Protein AF-M1DYA1-F1 (afdb_monomer_lite)

Radius of gyration: 40.14 Å; chains: 1; bounding box: 65×41×128 Å

Sequence (133 aa):
MELVNTESSHAKALEPTPVPGASGISITTVAPTDTQGSSTAARSPRPIVVAVVSRPPLTQGSILWMGHLALSADRRAASLEASVPGMIQITLADVVTPLNTTIDALVARIAVYEYYQRTTEEVTTLKIAIVEL

Organism: Solanum tuberosum (NCBI:txid4113)

Secondary structure (DSSP, 8-state):
------------PPP---------------------------------------PPPPPHHHHHHHHHHHHHHHHHHHHHHHHHHHHHHHHHHHHHHHHHHHHHHHHHHHHHHHHHHHHHHHHHHHHHHHHT-

pLDDT: mean 80.95, std 19.81, range [46.47, 98.75]

Structure (mmCIF, N/CA/C/O backbone):
data_AF-M1DYA1-F1
#
_entry.id   AF-M1DYA1-F1
#
loop_
_atom_site.group_PDB
_atom_site.id
_atom_site.type_symbol
_atom_site.label_atom_id
_atom_site.label_alt_id
_atom_site.label_comp_id
_atom_site.label_asym_id
_atom_site.label_entity_id
_atom_site.label_seq_id
_atom_site.pdbx_PDB_ins_code
_atom_site.Cartn_x
_atom_site.Cartn_y
_atom_site.Cartn_z
_atom_site.occupancy
_atom_site.B_iso_or_equiv
_atom_site.auth_seq_id
_atom_site.auth_comp_id
_atom_site.auth_asym_id
_atom_site.auth_atom_id
_atom_site.pdbx_PDB_model_num
ATOM 1 N N . MET A 1 1 ? 21.064 30.280 28.746 1.00 47.22 1 MET A N 1
ATOM 2 C CA . MET A 1 1 ? 21.353 30.773 27.386 1.00 47.22 1 MET A CA 1
ATOM 3 C C . MET A 1 1 ? 20.691 29.797 26.441 1.00 47.22 1 MET A C 1
ATOM 5 O O . MET A 1 1 ? 21.087 28.642 26.392 1.00 47.22 1 MET A O 1
ATOM 9 N N . GLU A 1 2 ? 19.574 30.237 25.882 1.00 46.47 2 GLU A N 1
ATOM 10 C CA . GLU A 1 2 ? 18.563 29.449 25.178 1.00 46.47 2 GLU A CA 1
ATOM 11 C C . GLU A 1 2 ? 18.901 29.421 23.683 1.00 46.47 2 GLU A C 1
ATOM 13 O O . GLU A 1 2 ? 19.226 30.459 23.105 1.00 46.47 2 GLU A O 1
ATOM 18 N N . LEU A 1 3 ? 18.923 28.228 23.087 1.00 52.84 3 LEU A N 1
ATOM 19 C CA . LEU A 1 3 ? 19.474 27.990 21.756 1.00 52.84 3 LEU A CA 1
ATOM 20 C C . LEU A 1 3 ? 18.344 27.789 20.738 1.00 52.84 3 LEU A C 1
ATOM 22 O O . LEU A 1 3 ? 17.779 26.712 20.621 1.00 52.84 3 LEU A O 1
ATOM 26 N N . VAL A 1 4 ? 18.046 28.896 20.057 1.00 61.19 4 VAL A N 1
ATOM 27 C CA . VAL A 1 4 ? 17.657 29.073 18.647 1.00 61.19 4 VAL A CA 1
ATOM 28 C C . VAL A 1 4 ? 16.659 28.073 18.021 1.00 61.19 4 VAL A C 1
ATOM 30 O O . VAL A 1 4 ? 16.983 26.947 17.655 1.00 61.19 4 VAL A O 1
ATOM 33 N N . ASN A 1 5 ? 15.441 28.566 17.776 1.00 58.00 5 ASN A N 1
ATOM 34 C CA . ASN A 1 5 ? 14.483 27.986 16.835 1.00 58.00 5 ASN A CA 1
ATOM 35 C C . ASN A 1 5 ? 14.810 28.487 15.422 1.00 58.00 5 ASN A C 1
ATOM 37 O O . ASN A 1 5 ? 14.858 29.697 15.201 1.00 58.00 5 ASN A O 1
ATOM 41 N N . THR A 1 6 ? 15.008 27.574 14.467 1.00 62.88 6 THR A N 1
ATOM 42 C CA . THR A 1 6 ? 15.134 27.924 13.043 1.00 62.88 6 THR A CA 1
ATOM 43 C C . THR A 1 6 ? 13.966 27.318 12.282 1.00 62.88 6 THR A C 1
ATOM 45 O O . THR A 1 6 ? 14.009 26.185 11.814 1.00 62.88 6 THR A O 1
ATOM 48 N N . GLU A 1 7 ? 12.897 28.097 12.199 1.00 53.50 7 GLU A N 1
ATOM 49 C CA . GLU A 1 7 ? 11.842 27.937 11.212 1.00 53.50 7 GLU A CA 1
ATOM 50 C C . GLU A 1 7 ? 12.389 28.457 9.875 1.00 53.50 7 GLU A C 1
ATOM 52 O O . GLU A 1 7 ? 12.766 29.625 9.767 1.00 53.50 7 GLU A O 1
ATOM 57 N N . SER A 1 8 ? 12.486 27.608 8.850 1.00 52.09 8 SER A N 1
ATOM 58 C CA . SER A 1 8 ? 12.664 28.093 7.481 1.00 52.09 8 SER A CA 1
ATOM 59 C C . SER A 1 8 ? 11.722 27.367 6.524 1.00 52.09 8 SER A C 1
ATOM 61 O O . SER A 1 8 ? 11.762 26.159 6.304 1.00 52.09 8 SER A O 1
ATOM 63 N N . SER A 1 9 ? 10.803 28.182 6.017 1.00 54.88 9 SER A N 1
ATOM 64 C CA . SER A 1 9 ? 9.757 27.889 5.051 1.00 54.88 9 SER A CA 1
ATOM 65 C C . SER A 1 9 ? 10.356 27.393 3.734 1.00 54.88 9 SER A C 1
ATOM 67 O O . SER A 1 9 ? 11.138 28.098 3.090 1.00 54.88 9 SER A O 1
ATOM 69 N N . HIS A 1 10 ? 9.995 26.177 3.316 1.00 51.50 10 HIS A N 1
ATOM 70 C CA . HIS A 1 10 ? 10.392 25.669 2.010 1.00 51.50 10 HIS A CA 1
ATOM 71 C C . HIS A 1 10 ? 9.474 26.254 0.929 1.00 51.50 10 HIS A C 1
ATOM 73 O O . HIS A 1 10 ? 8.287 25.938 0.836 1.00 51.50 10 HIS A O 1
ATOM 79 N N . ALA A 1 11 ? 10.053 27.134 0.114 1.00 55.66 11 ALA A N 1
ATOM 80 C CA . ALA A 1 11 ? 9.424 27.730 -1.052 1.00 55.66 11 ALA A CA 1
ATOM 81 C C . ALA A 1 11 ? 8.979 26.654 -2.059 1.00 55.66 11 ALA A C 1
ATOM 83 O O . ALA A 1 11 ? 9.792 25.969 -2.680 1.00 55.66 11 ALA A O 1
ATOM 84 N N . LYS A 1 12 ? 7.660 26.547 -2.225 1.00 58.97 12 LYS A N 1
ATOM 85 C CA . LYS A 1 12 ? 6.966 25.730 -3.221 1.00 58.97 12 LYS A CA 1
ATOM 86 C C . LYS A 1 12 ? 7.250 26.287 -4.621 1.00 58.97 12 LYS A C 1
ATOM 88 O O . LYS A 1 12 ? 6.625 27.257 -5.044 1.00 58.97 12 LYS A O 1
ATOM 93 N N . ALA A 1 13 ? 8.221 25.699 -5.316 1.00 55.62 13 ALA A N 1
ATOM 94 C CA . ALA A 1 13 ? 8.489 25.994 -6.718 1.00 55.62 13 ALA A CA 1
ATOM 95 C C . ALA A 1 13 ? 7.311 25.508 -7.579 1.00 55.62 13 ALA A C 1
ATOM 97 O O . ALA A 1 13 ? 6.853 24.374 -7.450 1.00 55.62 13 ALA A O 1
ATOM 98 N N . LEU A 1 14 ? 6.794 26.411 -8.410 1.00 54.44 14 LEU A N 1
ATOM 99 C CA . LEU A 1 14 ? 5.674 26.182 -9.316 1.00 54.44 14 LEU A CA 1
ATOM 100 C C . LEU A 1 14 ? 6.077 25.191 -10.414 1.00 54.44 14 LEU A C 1
ATOM 102 O O . LEU A 1 14 ? 7.064 25.405 -11.120 1.00 54.44 14 LEU A O 1
ATOM 106 N N . GLU A 1 15 ? 5.294 24.124 -10.555 1.00 59.69 15 GLU A N 1
ATOM 107 C CA . GLU A 1 15 ? 5.391 23.194 -11.676 1.00 59.69 15 GLU A CA 1
ATOM 108 C C . GLU A 1 15 ? 5.040 23.903 -12.995 1.00 59.69 15 GLU A C 1
ATOM 110 O O . GLU A 1 15 ? 4.027 24.607 -13.066 1.00 59.69 15 GLU A O 1
ATOM 115 N N . PRO A 1 16 ? 5.827 23.716 -14.068 1.00 54.69 16 PRO A N 1
ATOM 116 C CA . PRO A 1 16 ? 5.423 24.154 -15.390 1.00 54.69 16 PRO A CA 1
ATOM 117 C C . PRO A 1 16 ? 4.318 23.231 -15.912 1.00 54.69 16 PRO A C 1
ATOM 119 O O . PRO A 1 16 ? 4.561 22.069 -16.233 1.00 54.69 16 PRO A O 1
ATOM 122 N N . THR A 1 17 ? 3.106 23.774 -16.033 1.00 62.88 17 THR A N 1
ATOM 123 C CA . THR A 1 17 ? 1.997 23.167 -16.775 1.00 62.88 17 THR A CA 1
ATOM 124 C C . THR A 1 17 ? 2.459 22.844 -18.200 1.00 62.88 17 THR A C 1
ATOM 126 O O . THR A 1 17 ? 2.747 23.772 -18.965 1.00 62.88 17 THR A O 1
ATOM 129 N N . PRO A 1 18 ? 2.524 21.565 -18.609 1.00 55.00 18 PRO A N 1
ATOM 130 C CA . PRO A 1 18 ? 2.818 21.219 -19.987 1.00 55.00 18 PRO A CA 1
ATOM 131 C C . PRO A 1 18 ? 1.607 21.613 -20.831 1.00 55.00 18 PRO A C 1
ATOM 133 O O . PRO A 1 18 ? 0.521 21.057 -20.678 1.00 55.00 18 PRO A O 1
ATOM 136 N N . VAL A 1 19 ? 1.787 22.595 -21.711 1.00 66.00 19 VAL A N 1
ATOM 137 C CA . VAL A 1 19 ? 0.807 22.929 -22.746 1.00 66.00 19 VAL A CA 1
ATOM 138 C C . VAL A 1 19 ? 0.667 21.713 -23.670 1.00 66.00 19 VAL A C 1
ATOM 140 O O . VAL A 1 19 ? 1.671 21.288 -24.250 1.00 66.00 19 VAL A O 1
ATOM 143 N N . PRO A 1 20 ? -0.541 21.145 -23.846 1.00 59.22 20 PRO A N 1
ATOM 144 C CA . PRO A 1 20 ? -0.780 20.085 -24.815 1.00 59.22 20 PRO A CA 1
ATOM 145 C C . PRO A 1 20 ? -0.662 20.661 -26.231 1.00 59.22 20 PRO A C 1
ATOM 147 O O . PRO A 1 20 ? -1.615 21.186 -26.802 1.00 59.22 20 PRO A O 1
ATOM 150 N N . GLY A 1 21 ? 0.543 20.606 -26.794 1.00 61.78 21 GLY A N 1
ATOM 151 C CA . GLY A 1 21 ? 0.764 20.861 -28.211 1.00 61.78 21 GLY A CA 1
ATOM 152 C C . GLY A 1 21 ? 0.089 19.761 -29.025 1.00 61.78 21 GLY A C 1
ATOM 153 O O . GLY A 1 21 ? 0.427 18.587 -28.884 1.00 61.78 21 GLY A O 1
ATOM 154 N N . ALA A 1 22 ? -0.888 20.144 -29.844 1.00 55.78 22 ALA A N 1
ATOM 155 C CA . ALA A 1 22 ? -1.679 19.258 -30.686 1.00 55.78 22 ALA A CA 1
ATOM 156 C C . ALA A 1 22 ? -0.787 18.370 -31.574 1.00 55.78 22 ALA A C 1
ATOM 158 O O . ALA A 1 22 ? -0.217 18.823 -32.567 1.00 55.78 22 ALA A O 1
ATOM 159 N N . SER A 1 23 ? -0.695 17.085 -31.229 1.00 62.66 23 SER A N 1
ATOM 160 C CA . SER A 1 23 ? -0.104 16.056 -32.085 1.00 62.66 23 SER A CA 1
ATOM 161 C C . SER A 1 23 ? -1.122 15.673 -33.159 1.00 62.66 23 SER A C 1
ATOM 163 O O . SER A 1 23 ? -1.889 14.720 -33.027 1.00 62.66 23 SER A O 1
ATOM 165 N N . GLY A 1 24 ? -1.187 16.493 -34.207 1.00 50.88 24 GLY A N 1
ATOM 166 C CA . GLY A 1 24 ? -1.986 16.234 -35.397 1.00 50.88 24 GLY A CA 1
ATOM 167 C C . GLY A 1 24 ? -1.282 15.244 -36.319 1.00 50.88 24 GLY A C 1
ATOM 168 O O . GLY A 1 24 ? -0.642 15.654 -37.281 1.00 50.88 24 GLY A O 1
ATOM 169 N N . ILE A 1 25 ? -1.412 13.945 -36.050 1.00 51.22 25 ILE A N 1
ATOM 170 C CA . ILE A 1 25 ? -1.183 12.910 -37.064 1.00 51.22 25 ILE A CA 1
ATOM 171 C C . ILE A 1 25 ? -2.536 12.379 -37.536 1.00 51.22 25 ILE A C 1
ATOM 173 O O . ILE A 1 25 ? -3.099 11.440 -36.983 1.00 51.22 25 ILE A O 1
ATOM 177 N N . SER A 1 26 ? -3.081 13.018 -38.571 1.00 48.06 26 SER A N 1
ATOM 178 C CA . SER A 1 26 ? -4.246 12.507 -39.292 1.00 48.06 26 SER A CA 1
ATOM 179 C C . SER A 1 26 ? -3.836 11.258 -40.069 1.00 48.06 26 SER A C 1
ATOM 181 O O . SER A 1 26 ? -3.180 11.350 -41.105 1.00 48.06 26 SER A O 1
ATOM 183 N N . ILE A 1 27 ? -4.216 10.080 -39.575 1.00 50.03 27 ILE A N 1
ATOM 184 C CA . ILE A 1 27 ? -4.091 8.827 -40.322 1.00 50.03 27 ILE A CA 1
ATOM 185 C C . ILE A 1 27 ? -5.368 8.667 -41.146 1.00 50.03 27 ILE A C 1
ATOM 187 O O . ILE A 1 27 ? -6.373 8.129 -40.681 1.00 50.03 27 ILE A O 1
ATOM 191 N N . THR A 1 28 ? -5.342 9.165 -42.381 1.00 54.38 28 THR A N 1
ATOM 192 C CA . THR A 1 28 ? -6.393 8.884 -43.363 1.00 54.38 28 THR A CA 1
ATOM 193 C C . THR A 1 28 ? -6.285 7.417 -43.773 1.00 54.38 28 THR A C 1
ATOM 195 O O . THR A 1 28 ? -5.434 7.041 -44.576 1.00 54.38 28 THR A O 1
ATOM 198 N N . THR A 1 29 ? -7.143 6.580 -43.197 1.00 57.72 29 THR A N 1
ATOM 199 C CA . THR A 1 29 ? -7.317 5.184 -43.608 1.00 57.72 29 THR A CA 1
ATOM 200 C C . THR A 1 29 ? -8.149 5.170 -44.887 1.00 57.72 29 THR A C 1
ATOM 202 O O . THR A 1 29 ? -9.331 5.505 -44.852 1.00 57.72 29 THR A O 1
ATOM 205 N N . VAL A 1 30 ? -7.542 4.819 -46.022 1.00 52.88 30 VAL A N 1
ATOM 206 C CA . VAL A 1 30 ? -8.267 4.618 -47.286 1.00 52.88 30 VAL A CA 1
ATOM 207 C C . VAL A 1 30 ? -8.450 3.117 -47.491 1.00 52.88 30 VAL A C 1
ATOM 209 O O . VAL A 1 30 ? -7.476 2.382 -47.639 1.00 52.88 30 VAL A O 1
ATOM 212 N N . ALA A 1 31 ? -9.703 2.668 -47.462 1.00 61.50 31 ALA A N 1
ATOM 213 C CA . ALA A 1 31 ? -10.092 1.308 -47.815 1.00 61.50 31 ALA A CA 1
ATOM 214 C C . ALA A 1 31 ? -9.917 1.084 -49.332 1.00 61.50 31 ALA A C 1
ATOM 216 O O . ALA A 1 31 ? -10.360 1.934 -50.112 1.00 61.50 31 ALA A O 1
ATOM 217 N N . PRO A 1 32 ? -9.316 -0.031 -49.785 1.00 52.62 32 PRO A N 1
ATOM 218 C CA . PRO A 1 32 ? -9.227 -0.329 -51.205 1.00 52.62 32 PRO A CA 1
ATOM 219 C C . PRO A 1 32 ? -10.584 -0.860 -51.671 1.00 52.62 32 PRO A C 1
ATOM 221 O O . PRO A 1 32 ? -11.007 -1.949 -51.294 1.00 52.62 32 PRO A O 1
ATOM 224 N N . THR A 1 33 ? -11.297 -0.063 -52.460 1.00 56.62 33 THR A N 1
ATOM 225 C CA . THR A 1 33 ? -12.439 -0.544 -53.240 1.00 56.62 33 THR A CA 1
ATOM 226 C C . THR A 1 33 ? -11.953 -0.791 -54.658 1.00 56.62 33 THR A C 1
ATOM 228 O O . THR A 1 33 ? -11.627 0.142 -55.391 1.00 56.62 33 THR A O 1
ATOM 231 N N . ASP A 1 34 ? -11.877 -2.067 -55.026 1.00 56.50 34 ASP A N 1
ATOM 232 C CA . ASP A 1 34 ? -11.627 -2.505 -56.392 1.00 56.50 34 ASP A CA 1
ATOM 233 C C . ASP A 1 34 ? -12.786 -2.048 -57.283 1.00 56.50 34 ASP A C 1
ATOM 235 O O . ASP A 1 34 ? -13.915 -2.523 -57.178 1.00 56.50 34 ASP A O 1
ATOM 239 N N . THR A 1 35 ? -12.529 -1.085 -58.164 1.00 56.53 35 THR A N 1
ATOM 240 C CA . THR A 1 35 ? -13.449 -0.728 -59.248 1.00 56.53 35 THR A CA 1
ATOM 241 C C . THR A 1 35 ? -12.674 -0.714 -60.554 1.00 56.53 35 THR A C 1
ATOM 243 O O . THR A 1 35 ? -11.988 0.243 -60.911 1.00 56.53 35 THR A O 1
ATOM 246 N N . GLN A 1 36 ? -12.786 -1.835 -61.261 1.00 61.41 36 GLN A N 1
ATOM 247 C CA . GLN A 1 36 ? -12.286 -2.040 -62.609 1.00 61.41 36 GLN A CA 1
ATOM 248 C C . GLN A 1 36 ? -13.189 -1.291 -63.598 1.00 61.41 36 GLN A C 1
ATOM 250 O O . GLN A 1 36 ? -14.215 -1.797 -64.042 1.00 61.41 36 GLN A O 1
ATOM 255 N N . GLY A 1 37 ? -12.806 -0.057 -63.925 1.00 46.97 37 GLY A N 1
ATOM 256 C CA . GLY A 1 37 ? -13.445 0.772 -64.946 1.00 46.97 37 GLY A CA 1
ATOM 257 C C . GLY A 1 37 ? -12.450 1.142 -66.040 1.00 46.97 37 GLY A C 1
ATOM 258 O O . GLY A 1 37 ? -11.579 1.985 -65.837 1.00 46.97 37 GLY A O 1
ATOM 259 N N . SER A 1 38 ? -12.580 0.500 -67.201 1.00 52.94 38 SER A N 1
ATOM 260 C CA . SER A 1 38 ? -11.833 0.816 -68.422 1.00 52.94 38 SER A CA 1
ATOM 261 C C . SER A 1 38 ? -12.162 2.234 -68.904 1.00 52.94 38 SER A C 1
ATOM 263 O O . SER A 1 38 ? -13.325 2.559 -69.135 1.00 52.94 38 SER A O 1
ATOM 265 N N . SER A 1 39 ? -11.139 3.076 -69.073 1.00 56.47 39 SER A N 1
ATOM 266 C CA . SER A 1 39 ? -11.254 4.378 -69.734 1.00 56.47 39 SER A CA 1
ATOM 267 C C . SER A 1 39 ? -10.024 4.616 -70.609 1.00 56.47 39 SER A C 1
ATOM 269 O O . SER A 1 39 ? -8.949 4.991 -70.141 1.00 56.47 39 SER A O 1
ATOM 271 N N . THR A 1 40 ? -10.183 4.357 -71.906 1.00 58.59 40 THR A N 1
ATOM 272 C CA . THR A 1 40 ? -9.248 4.747 -72.963 1.00 58.59 40 THR A CA 1
ATOM 273 C C . THR A 1 40 ? -9.388 6.240 -73.237 1.00 58.59 40 THR A C 1
ATOM 275 O O . THR A 1 40 ? -10.166 6.666 -74.087 1.00 58.59 40 THR A O 1
ATOM 278 N N . ALA A 1 41 ? -8.601 7.038 -72.525 1.00 61.50 41 ALA A N 1
ATOM 279 C CA . ALA A 1 41 ? -8.222 8.377 -72.948 1.00 61.50 41 ALA A CA 1
ATOM 280 C C . ALA A 1 41 ? -6.718 8.514 -72.707 1.00 61.50 41 ALA A C 1
ATOM 282 O O . ALA A 1 41 ? -6.254 8.353 -71.578 1.00 61.50 41 ALA A O 1
ATOM 283 N N . ALA A 1 42 ? -5.953 8.759 -73.772 1.00 61.38 42 ALA A N 1
ATOM 284 C CA . ALA A 1 42 ? -4.505 8.920 -73.721 1.00 61.38 42 ALA A CA 1
ATOM 285 C C . ALA A 1 42 ? -4.138 10.120 -72.830 1.00 61.38 42 ALA A C 1
ATOM 287 O O . ALA A 1 42 ? -4.074 11.264 -73.280 1.00 61.38 42 ALA A O 1
ATOM 288 N N . ARG A 1 43 ? -3.927 9.867 -71.534 1.00 56.97 43 ARG A N 1
ATOM 289 C CA . ARG A 1 43 ? -3.328 10.831 -70.616 1.00 56.97 43 ARG A CA 1
ATOM 290 C C . ARG A 1 43 ? -1.820 10.766 -70.792 1.00 56.97 43 ARG A C 1
ATOM 292 O O . ARG A 1 43 ? -1.207 9.727 -70.569 1.00 56.97 43 ARG A O 1
ATOM 299 N N . SER A 1 44 ? -1.253 11.903 -71.194 1.00 56.84 44 SER A N 1
ATOM 300 C CA . SER A 1 44 ? 0.186 12.171 -71.159 1.00 56.84 44 SER A CA 1
ATOM 301 C C . SER A 1 44 ? 0.787 11.649 -69.843 1.00 56.84 44 SER A C 1
ATOM 303 O O . SER A 1 44 ? 0.159 11.878 -68.800 1.00 56.84 44 SER A O 1
ATOM 305 N N . PRO A 1 45 ? 1.943 10.952 -69.855 1.00 59.00 45 PRO A N 1
ATOM 306 C CA . PRO A 1 45 ? 2.584 10.451 -68.645 1.00 59.00 45 PRO A CA 1
ATOM 307 C C . PRO A 1 45 ? 2.842 11.620 -67.696 1.00 59.00 45 PRO A C 1
ATOM 309 O O . PRO A 1 45 ? 3.797 12.376 -67.864 1.00 59.00 45 PRO A O 1
ATOM 312 N N . ARG A 1 46 ? 1.967 11.818 -66.705 1.00 64.94 46 ARG A N 1
ATOM 313 C CA . ARG A 1 46 ? 2.247 12.768 -65.634 1.00 64.94 46 ARG A CA 1
ATOM 314 C C . ARG A 1 46 ? 3.381 12.131 -64.837 1.00 64.94 46 ARG A C 1
ATOM 316 O O . ARG A 1 46 ? 3.172 11.022 -64.344 1.00 64.94 46 ARG A O 1
ATOM 323 N N . PRO A 1 47 ? 4.566 12.756 -64.743 1.00 55.41 47 PRO A N 1
ATOM 324 C CA . PRO A 1 47 ? 5.692 12.152 -64.052 1.00 55.41 47 PRO A CA 1
ATOM 325 C C . PRO A 1 47 ? 5.277 11.854 -62.612 1.00 55.41 47 PRO A C 1
ATOM 327 O O . PRO A 1 47 ? 5.044 12.772 -61.825 1.00 55.41 47 PRO A O 1
ATOM 330 N N . ILE A 1 48 ? 5.141 10.572 -62.268 1.00 61.72 48 ILE A N 1
ATOM 331 C CA . ILE A 1 48 ? 5.111 10.153 -60.872 1.00 61.72 48 ILE A CA 1
ATOM 332 C C . ILE A 1 48 ? 6.553 10.321 -60.419 1.00 61.72 48 ILE A C 1
ATOM 334 O O . ILE A 1 48 ? 7.401 9.464 -60.658 1.00 61.72 48 ILE A O 1
ATOM 338 N N . VAL A 1 49 ? 6.852 11.485 -59.844 1.00 66.94 49 VAL A N 1
ATOM 339 C CA . VAL A 1 49 ? 8.100 11.693 -59.118 1.00 66.94 49 VAL A CA 1
ATOM 340 C C . VAL A 1 49 ? 8.020 10.780 -57.903 1.00 66.94 49 VAL A C 1
ATOM 342 O O . VAL A 1 49 ? 7.443 11.132 -56.876 1.00 66.94 49 VAL A O 1
ATOM 345 N N . VAL A 1 50 ? 8.540 9.563 -58.049 1.00 66.81 50 VAL A N 1
ATOM 346 C CA . VAL A 1 50 ? 8.817 8.681 -56.920 1.00 66.81 50 VAL A CA 1
ATOM 347 C C . VAL A 1 50 ? 9.931 9.368 -56.145 1.00 66.81 50 VAL A C 1
ATOM 349 O O . VAL A 1 50 ? 11.104 9.284 -56.506 1.00 66.81 50 VAL A O 1
ATOM 352 N N . ALA A 1 51 ? 9.552 10.130 -55.121 1.00 68.69 51 ALA A N 1
ATOM 353 C CA . ALA A 1 51 ? 10.501 10.678 -54.174 1.00 68.69 51 ALA A CA 1
ATOM 354 C C . ALA A 1 51 ? 11.147 9.492 -53.454 1.00 68.69 51 ALA A C 1
ATOM 356 O O . ALA A 1 51 ? 10.544 8.873 -52.577 1.00 68.69 51 ALA A O 1
ATOM 357 N N . VAL A 1 52 ? 12.361 9.134 -53.870 1.00 65.81 52 VAL A N 1
ATOM 358 C CA . VAL A 1 52 ? 13.180 8.159 -53.157 1.00 65.81 52 VAL A CA 1
ATOM 359 C C . VAL A 1 52 ? 13.573 8.814 -51.838 1.00 65.81 52 VAL A C 1
ATOM 361 O O . VAL A 1 52 ? 14.482 9.639 -51.775 1.00 65.81 52 VAL A O 1
ATOM 364 N N . VAL A 1 53 ? 12.824 8.503 -50.782 1.00 71.00 53 VAL A N 1
ATOM 365 C CA . VAL A 1 53 ? 13.141 8.945 -49.425 1.00 71.00 53 VAL A CA 1
ATOM 366 C C . VAL A 1 53 ? 14.321 8.110 -48.939 1.00 71.00 53 VAL A C 1
ATOM 368 O O . VAL A 1 53 ? 14.154 7.015 -48.404 1.00 71.00 53 VAL A O 1
ATOM 371 N N . SER A 1 54 ? 15.535 8.610 -49.154 1.00 68.69 54 SER A N 1
ATOM 372 C CA . SER A 1 54 ? 16.745 8.003 -48.600 1.00 68.69 54 SER A CA 1
ATOM 373 C C . SER A 1 54 ? 16.778 8.228 -47.090 1.00 68.69 54 SER A C 1
ATOM 375 O O . SER A 1 54 ? 16.910 9.360 -46.625 1.00 68.69 54 SER A O 1
ATOM 377 N N . ARG A 1 55 ? 16.662 7.152 -46.303 1.00 80.00 55 ARG A N 1
ATOM 378 C CA . ARG A 1 55 ? 16.953 7.216 -44.865 1.00 80.00 55 ARG A CA 1
ATOM 379 C C . ARG A 1 55 ? 18.458 7.420 -44.660 1.00 80.00 55 ARG A C 1
ATOM 381 O O . ARG A 1 55 ? 19.241 6.736 -45.322 1.00 80.00 55 ARG A O 1
ATOM 388 N N . PRO A 1 56 ? 18.870 8.306 -43.736 1.00 76.81 56 PRO A N 1
ATOM 389 C CA . PRO A 1 56 ? 20.268 8.429 -43.356 1.00 76.81 56 PRO A CA 1
ATOM 390 C C . PRO A 1 56 ? 20.822 7.068 -42.908 1.00 76.81 56 PRO A C 1
ATOM 392 O O . PRO A 1 56 ? 20.147 6.373 -42.138 1.00 76.81 56 PRO A O 1
ATOM 395 N N . PRO A 1 57 ? 22.020 6.669 -43.366 1.00 82.38 57 PRO A N 1
ATOM 396 C CA . PRO A 1 57 ? 22.649 5.434 -42.921 1.00 82.38 57 PRO A CA 1
ATOM 397 C C . PRO A 1 57 ? 22.849 5.447 -41.402 1.00 82.38 57 PRO A C 1
ATOM 399 O O . PRO A 1 57 ? 23.322 6.436 -40.839 1.00 82.38 57 PRO A O 1
ATOM 402 N N . LEU A 1 58 ? 22.514 4.343 -40.733 1.00 90.19 58 LEU A N 1
ATOM 403 C CA . LEU A 1 58 ? 22.848 4.160 -39.322 1.00 90.19 58 LEU A CA 1
ATOM 404 C C . LEU A 1 58 ? 24.368 4.096 -39.176 1.00 90.19 58 LEU A C 1
ATOM 406 O O . LEU A 1 58 ? 25.021 3.211 -39.725 1.00 90.19 58 LEU A O 1
ATOM 410 N N . THR A 1 59 ? 24.927 5.045 -38.432 1.00 94.69 59 THR A N 1
ATOM 411 C CA . THR A 1 59 ? 26.363 5.074 -38.145 1.00 94.69 59 THR A CA 1
ATOM 412 C C . THR A 1 59 ? 26.686 4.185 -36.944 1.00 94.69 59 THR A C 1
ATOM 414 O O . THR A 1 59 ? 25.842 3.972 -36.070 1.00 94.69 59 THR A O 1
ATOM 417 N N . GLN A 1 60 ? 27.934 3.720 -36.847 1.00 95.12 60 GLN A N 1
ATOM 418 C CA . GLN A 1 60 ? 28.441 2.982 -35.680 1.00 95.12 60 GLN A CA 1
ATOM 419 C C . GLN A 1 60 ? 28.166 3.732 -34.361 1.00 95.12 60 GLN A C 1
ATOM 421 O O . GLN A 1 60 ? 27.779 3.126 -33.362 1.00 95.12 60 GLN A O 1
ATOM 426 N N . GLY A 1 61 ? 28.313 5.064 -34.369 1.00 95.44 61 GLY A N 1
ATOM 427 C CA . GLY A 1 61 ? 28.031 5.914 -33.211 1.00 95.44 61 GLY A CA 1
ATOM 428 C C . GLY A 1 61 ? 26.553 5.912 -32.821 1.00 95.44 61 GLY A C 1
ATOM 429 O O . GLY A 1 61 ? 26.231 5.817 -31.639 1.00 95.44 61 GLY A O 1
ATOM 430 N N . SER A 1 62 ? 25.648 5.934 -33.805 1.00 95.19 62 SER A N 1
ATOM 431 C CA . SER A 1 62 ? 24.206 5.818 -33.561 1.00 95.19 62 SER A CA 1
ATOM 432 C C . SER A 1 62 ? 23.845 4.478 -32.910 1.00 95.19 62 SER A C 1
ATOM 434 O O . SER A 1 62 ? 23.038 4.454 -31.987 1.00 95.19 62 SER A O 1
ATOM 436 N N . ILE A 1 63 ? 24.469 3.373 -33.335 1.00 94.81 63 ILE A N 1
ATOM 437 C CA . ILE A 1 63 ? 24.242 2.037 -32.752 1.00 94.81 63 ILE A CA 1
ATOM 438 C C . ILE A 1 63 ? 24.729 1.975 -31.301 1.00 94.81 63 ILE A C 1
ATOM 440 O O . ILE A 1 63 ? 23.996 1.515 -30.427 1.00 94.81 63 ILE A O 1
ATOM 444 N N . LEU A 1 64 ? 25.933 2.482 -31.026 1.00 97.12 64 LEU A N 1
ATOM 445 C CA . LEU A 1 64 ? 26.483 2.513 -29.671 1.00 97.12 64 LEU A CA 1
ATOM 446 C C . LEU A 1 64 ? 25.618 3.359 -28.727 1.00 97.12 64 LEU A C 1
ATOM 448 O O . LEU A 1 64 ? 25.350 2.953 -27.596 1.00 97.12 64 LEU A O 1
ATOM 452 N N . TRP A 1 65 ? 25.130 4.506 -29.203 1.00 97.38 65 TRP A N 1
ATOM 453 C CA . TRP A 1 65 ? 24.233 5.359 -28.427 1.00 97.38 65 TRP A CA 1
ATOM 454 C C . TRP A 1 65 ? 22.898 4.670 -28.120 1.00 97.38 65 TRP A C 1
ATOM 456 O O . TRP A 1 65 ? 22.446 4.700 -26.975 1.00 97.38 65 TRP A O 1
ATOM 466 N N . MET A 1 66 ? 22.305 3.975 -29.097 1.00 97.44 66 MET A N 1
ATOM 467 C CA . MET A 1 66 ? 21.105 3.163 -28.862 1.00 97.44 66 MET A CA 1
ATOM 468 C C . MET A 1 66 ? 21.348 2.069 -27.812 1.00 97.44 66 MET A C 1
ATOM 470 O O . MET A 1 66 ? 20.506 1.875 -26.938 1.00 97.44 66 MET A O 1
ATOM 474 N N . GLY A 1 67 ? 22.505 1.400 -27.843 1.00 97.62 67 GLY A N 1
ATOM 475 C CA . GLY A 1 67 ? 22.869 0.395 -26.839 1.00 97.62 67 GLY A CA 1
ATOM 476 C C . GLY A 1 67 ? 22.967 0.972 -25.422 1.00 97.62 67 GLY A C 1
ATOM 477 O O . GLY A 1 67 ? 22.434 0.396 -24.477 1.00 97.62 67 GLY A O 1
ATOM 478 N N . HIS A 1 68 ? 23.578 2.150 -25.272 1.00 97.94 68 HIS A N 1
ATOM 479 C CA . HIS A 1 68 ? 23.631 2.850 -23.985 1.00 97.94 68 HIS A CA 1
ATOM 480 C C . HIS A 1 68 ? 22.248 3.249 -23.464 1.00 97.94 68 HIS A C 1
ATOM 482 O O . HIS A 1 68 ? 21.996 3.152 -22.262 1.00 97.94 68 HIS A O 1
ATOM 488 N N . LEU A 1 69 ? 21.354 3.695 -24.349 1.00 98.06 69 LEU A N 1
ATOM 489 C CA . LEU A 1 69 ? 19.981 4.023 -23.974 1.00 98.06 69 LEU A CA 1
ATOM 490 C C . LEU A 1 69 ? 19.208 2.791 -23.510 1.00 98.06 69 LEU A C 1
ATOM 492 O O . LEU A 1 69 ? 18.538 2.873 -22.483 1.00 98.06 69 LEU A O 1
ATOM 496 N N . ALA A 1 70 ? 19.333 1.668 -24.224 1.00 97.81 70 ALA A N 1
ATOM 497 C CA . ALA A 1 70 ? 18.712 0.406 -23.832 1.00 97.81 70 ALA A CA 1
ATOM 498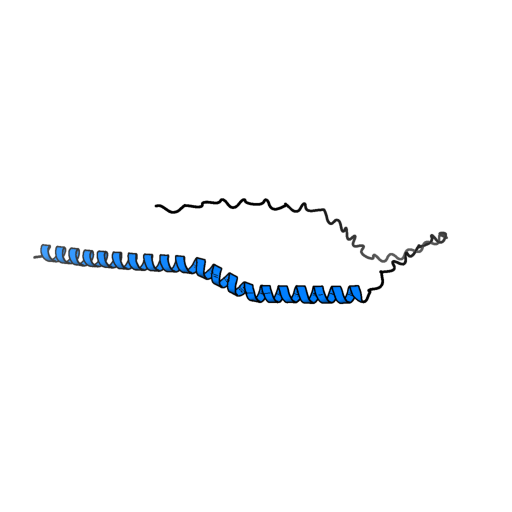 C C . ALA A 1 70 ? 19.190 -0.027 -22.438 1.00 97.81 70 ALA A C 1
ATOM 500 O O . ALA A 1 70 ? 18.380 -0.176 -21.529 1.00 97.81 70 ALA A O 1
ATOM 501 N N . LEU A 1 71 ? 20.510 -0.066 -22.220 1.00 98.38 71 LEU A N 1
ATOM 502 C CA . LEU A 1 71 ? 21.084 -0.429 -20.923 1.00 98.38 71 LEU A CA 1
ATOM 503 C C . LEU A 1 71 ? 20.648 0.520 -19.791 1.00 98.38 71 LEU A C 1
ATOM 505 O O . LEU A 1 71 ? 20.404 0.091 -18.664 1.00 98.38 71 LEU A O 1
ATOM 509 N N . SER A 1 72 ? 20.555 1.822 -20.074 1.00 98.25 72 SER A N 1
ATOM 510 C CA . SER A 1 72 ? 20.066 2.814 -19.111 1.00 98.25 72 SER A CA 1
ATOM 511 C C . SER A 1 72 ? 18.596 2.576 -18.753 1.00 98.25 72 SER A C 1
ATOM 513 O O . SER A 1 72 ? 18.242 2.599 -17.573 1.00 98.25 72 SER A O 1
ATOM 515 N N . ALA A 1 73 ? 17.746 2.307 -19.749 1.00 98.19 73 ALA A N 1
ATOM 516 C CA . ALA A 1 73 ? 16.337 1.995 -19.536 1.00 98.19 73 ALA A CA 1
ATOM 517 C C . ALA A 1 73 ? 16.167 0.730 -18.683 1.00 98.19 73 ALA A C 1
ATOM 519 O O . ALA A 1 73 ? 15.443 0.781 -17.688 1.00 98.19 73 ALA A O 1
ATOM 520 N N . ASP A 1 74 ? 16.904 -0.336 -18.998 1.00 98.50 74 ASP A N 1
ATOM 521 C CA . ASP A 1 74 ? 16.874 -1.601 -18.257 1.00 98.50 74 ASP A CA 1
ATOM 522 C C . ASP A 1 74 ? 17.314 -1.410 -16.804 1.00 98.50 74 ASP A C 1
ATOM 524 O O . ASP A 1 74 ? 16.650 -1.862 -15.871 1.00 98.50 74 ASP A O 1
ATOM 528 N N . ARG A 1 75 ? 18.397 -0.654 -16.577 1.00 98.44 75 ARG A N 1
ATOM 529 C CA . ARG A 1 75 ? 18.865 -0.345 -15.220 1.00 98.44 75 ARG A CA 1
ATOM 530 C C . ARG A 1 75 ? 17.824 0.435 -14.421 1.00 98.44 75 ARG A C 1
ATOM 532 O O . ARG A 1 75 ? 17.654 0.173 -13.230 1.00 98.44 75 ARG A O 1
ATOM 539 N N . ARG A 1 76 ? 17.138 1.403 -15.038 1.00 98.38 76 ARG A N 1
ATOM 540 C CA . ARG A 1 76 ? 16.062 2.140 -14.358 1.00 98.38 76 ARG A CA 1
ATOM 541 C C . ARG A 1 76 ? 14.861 1.248 -14.068 1.00 98.38 76 ARG A C 1
ATOM 543 O O . ARG A 1 76 ? 14.298 1.378 -12.988 1.00 98.38 76 ARG A O 1
ATOM 550 N N . ALA A 1 77 ? 14.486 0.370 -14.998 1.00 98.50 77 ALA A N 1
ATOM 551 C CA . ALA A 1 77 ? 13.403 -0.586 -14.794 1.00 98.50 77 ALA A CA 1
ATOM 552 C C . ALA A 1 77 ? 13.710 -1.497 -13.597 1.00 98.50 77 ALA A C 1
ATOM 554 O O . ALA A 1 77 ? 12.940 -1.518 -12.643 1.00 98.50 77 ALA A O 1
ATOM 555 N N . ALA A 1 78 ? 14.897 -2.109 -13.567 1.00 98.31 78 ALA A N 1
ATOM 556 C CA . ALA A 1 78 ? 15.340 -2.939 -12.448 1.00 98.31 78 ALA A CA 1
ATOM 557 C C . ALA A 1 78 ? 15.407 -2.161 -11.120 1.00 98.31 78 ALA A C 1
ATOM 559 O O . ALA A 1 78 ? 15.011 -2.663 -10.071 1.00 98.31 78 ALA A O 1
ATOM 560 N N . SER A 1 79 ? 15.879 -0.909 -11.147 1.00 98.38 79 SER A N 1
ATOM 561 C CA . SER A 1 79 ? 15.907 -0.057 -9.952 1.00 98.38 79 SER A CA 1
ATOM 562 C C . SER A 1 79 ? 14.508 0.262 -9.426 1.00 98.38 79 SER A C 1
ATOM 564 O O . SER A 1 79 ? 14.337 0.357 -8.213 1.00 98.38 79 SER A O 1
ATOM 566 N N . LEU A 1 80 ? 13.533 0.468 -10.314 1.00 98.38 80 LEU A N 1
ATOM 567 C CA . LEU A 1 80 ? 12.144 0.721 -9.941 1.00 98.38 80 LEU A CA 1
ATOM 568 C C . LEU A 1 80 ? 11.494 -0.548 -9.383 1.00 98.38 80 LEU A C 1
ATOM 570 O O . LEU A 1 80 ? 10.869 -0.502 -8.330 1.00 98.38 80 LEU A O 1
ATOM 574 N N . GLU A 1 81 ? 11.689 -1.690 -10.040 1.00 98.25 81 GLU A N 1
ATOM 575 C CA . GLU A 1 81 ? 11.211 -2.989 -9.554 1.00 98.25 81 GLU A CA 1
ATOM 576 C C . GLU A 1 81 ? 11.760 -3.313 -8.162 1.00 98.25 81 GLU A C 1
ATOM 578 O O . GLU A 1 81 ? 11.034 -3.832 -7.318 1.00 98.25 81 GLU A O 1
ATOM 583 N N . ALA A 1 82 ? 13.016 -2.949 -7.890 1.00 98.31 82 ALA A N 1
ATOM 584 C CA . ALA A 1 82 ? 13.619 -3.126 -6.576 1.00 98.31 82 ALA A CA 1
ATOM 585 C C . ALA A 1 82 ? 13.070 -2.153 -5.514 1.00 98.31 82 ALA A C 1
ATOM 587 O O . ALA A 1 82 ? 12.992 -2.518 -4.341 1.00 98.31 82 ALA A O 1
ATOM 588 N N . SER A 1 83 ? 12.694 -0.922 -5.884 1.00 98.44 83 SER A N 1
ATOM 589 C CA . SER A 1 83 ? 12.236 0.091 -4.921 1.00 98.44 83 SER A CA 1
ATO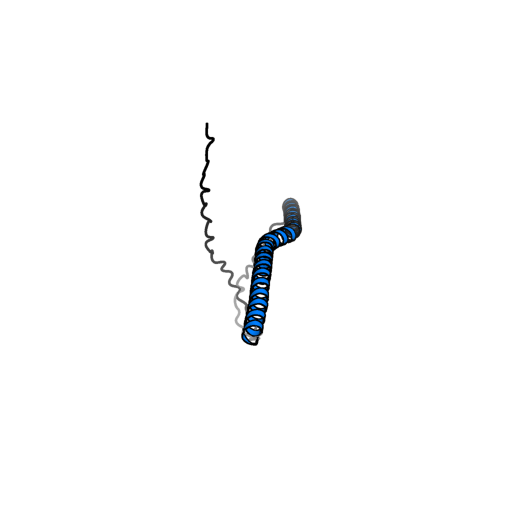M 590 C C . SER A 1 83 ? 10.740 0.014 -4.604 1.00 98.44 83 SER A C 1
ATOM 592 O O . SER A 1 83 ? 10.346 0.291 -3.469 1.00 98.44 83 SER A O 1
ATOM 594 N N . VAL A 1 84 ? 9.906 -0.394 -5.566 1.00 98.19 84 VAL A N 1
ATOM 595 C CA . VAL A 1 84 ? 8.440 -0.451 -5.423 1.00 98.19 84 VAL A CA 1
ATOM 596 C C . VAL A 1 84 ? 7.992 -1.297 -4.219 1.00 98.19 84 VAL A C 1
ATOM 598 O O . VAL A 1 84 ? 7.184 -0.795 -3.434 1.00 98.19 84 VAL A O 1
ATOM 601 N N . PRO A 1 85 ? 8.520 -2.517 -3.977 1.00 98.50 85 PRO A N 1
ATOM 602 C CA . PRO A 1 85 ? 8.147 -3.302 -2.800 1.00 98.50 85 PRO A CA 1
ATOM 603 C C . PRO A 1 85 ? 8.452 -2.593 -1.477 1.00 98.50 85 PRO A C 1
ATOM 605 O O . PRO A 1 85 ? 7.669 -2.698 -0.535 1.00 98.50 85 PRO A O 1
ATOM 608 N N . GLY A 1 86 ? 9.570 -1.864 -1.405 1.00 98.25 86 GLY A N 1
ATOM 609 C CA . GLY A 1 86 ? 9.946 -1.091 -0.221 1.00 98.25 86 GLY A CA 1
ATOM 610 C C . GLY A 1 86 ? 9.001 0.084 0.017 1.00 98.25 86 GLY A C 1
ATOM 611 O O . GLY A 1 86 ? 8.538 0.283 1.137 1.00 98.25 86 GLY A O 1
ATOM 612 N N . MET A 1 87 ? 8.644 0.816 -1.043 1.00 98.38 87 MET A N 1
ATOM 613 C CA . MET A 1 87 ? 7.675 1.913 -0.953 1.00 98.38 87 MET A CA 1
ATOM 614 C C . MET A 1 87 ? 6.304 1.426 -0.476 1.00 98.38 87 MET A C 1
ATOM 616 O O . MET A 1 87 ? 5.732 2.018 0.435 1.00 98.38 87 MET A O 1
ATOM 620 N N . ILE A 1 88 ? 5.807 0.320 -1.041 1.00 98.12 88 ILE A N 1
ATOM 621 C CA . ILE A 1 88 ? 4.526 -0.277 -0.638 1.00 98.12 88 ILE A CA 1
ATOM 622 C C . ILE A 1 88 ? 4.561 -0.680 0.840 1.00 98.12 88 ILE A C 1
ATOM 624 O O . ILE A 1 88 ? 3.623 -0.377 1.572 1.00 98.12 88 ILE A O 1
ATOM 628 N N . GLN A 1 89 ? 5.638 -1.328 1.295 1.00 98.62 89 GLN A N 1
ATOM 629 C CA . GLN A 1 89 ? 5.776 -1.740 2.694 1.00 98.62 89 GLN A CA 1
ATOM 630 C C . GLN A 1 89 ? 5.756 -0.553 3.657 1.00 98.62 89 GLN A C 1
ATOM 632 O O . GLN A 1 89 ? 5.044 -0.611 4.656 1.00 98.62 89 GLN A O 1
ATOM 637 N N . ILE A 1 90 ? 6.488 0.520 3.348 1.00 98.38 90 ILE A N 1
ATOM 638 C CA . ILE A 1 90 ? 6.523 1.727 4.185 1.00 98.38 90 ILE A CA 1
ATOM 639 C C . ILE A 1 90 ? 5.129 2.357 4.259 1.00 98.38 90 ILE A C 1
ATOM 641 O O . ILE A 1 90 ? 4.604 2.552 5.350 1.00 98.38 90 ILE A O 1
ATOM 645 N N . THR A 1 91 ? 4.478 2.584 3.114 1.00 98.56 91 THR A N 1
ATOM 646 C CA . THR A 1 91 ? 3.129 3.171 3.084 1.00 98.56 91 THR A CA 1
ATOM 647 C C . THR A 1 91 ? 2.103 2.307 3.821 1.00 98.56 91 THR A C 1
ATOM 649 O O . THR A 1 91 ? 1.250 2.834 4.532 1.00 98.56 91 THR A O 1
ATOM 652 N N . LEU A 1 92 ? 2.175 0.980 3.687 1.00 98.62 92 LEU A N 1
ATOM 653 C CA . LEU A 1 92 ? 1.294 0.081 4.431 1.00 98.62 92 LEU A CA 1
ATOM 654 C C . LEU A 1 92 ? 1.568 0.133 5.934 1.00 98.62 92 LEU A C 1
ATOM 656 O O . LEU A 1 92 ? 0.617 0.192 6.708 1.00 98.62 92 LEU A O 1
ATOM 660 N N . ALA A 1 93 ? 2.832 0.140 6.357 1.00 98.50 93 ALA A N 1
ATOM 661 C CA . ALA A 1 93 ? 3.191 0.245 7.768 1.00 98.50 93 ALA A CA 1
ATOM 662 C C . ALA A 1 93 ? 2.678 1.556 8.389 1.00 98.50 93 ALA A C 1
ATOM 664 O O . ALA A 1 93 ? 2.122 1.526 9.491 1.00 98.50 93 ALA A O 1
ATOM 665 N N . ASP A 1 94 ? 2.784 2.668 7.658 1.00 98.31 94 ASP A N 1
ATOM 666 C CA . ASP A 1 94 ? 2.307 3.987 8.087 1.00 98.31 94 ASP A CA 1
ATOM 667 C C . ASP A 1 94 ? 0.785 4.028 8.291 1.00 98.31 94 ASP A C 1
ATOM 669 O O . ASP A 1 94 ? 0.298 4.726 9.178 1.00 98.31 94 ASP A O 1
ATOM 673 N N . VAL A 1 95 ? 0.019 3.261 7.508 1.00 98.56 95 VAL A N 1
ATOM 674 C CA . VAL A 1 95 ? -1.449 3.186 7.630 1.00 98.56 95 VAL A CA 1
ATOM 675 C C . VAL A 1 95 ? -1.888 2.150 8.668 1.00 98.56 95 VAL A C 1
ATOM 677 O O . VAL A 1 95 ? -2.810 2.393 9.448 1.00 98.56 95 VAL A O 1
ATOM 680 N N . VAL A 1 96 ? -1.242 0.984 8.693 1.00 98.56 96 VAL A N 1
ATOM 681 C CA . VAL A 1 96 ? -1.639 -0.148 9.542 1.00 98.56 96 VAL A CA 1
ATOM 682 C C . VAL A 1 96 ? -1.264 0.088 11.007 1.00 98.56 96 VAL A C 1
ATOM 684 O O . VAL A 1 96 ? -2.032 -0.284 11.893 1.00 98.56 96 VAL A O 1
ATOM 687 N N . THR A 1 97 ? -0.139 0.748 11.299 1.00 98.38 97 THR A N 1
ATOM 688 C CA . THR A 1 97 ? 0.316 0.957 12.689 1.00 98.38 97 THR A CA 1
ATOM 689 C C . THR A 1 97 ? -0.650 1.825 13.514 1.00 98.38 97 THR A C 1
ATOM 691 O O . THR A 1 97 ? -1.045 1.397 14.607 1.00 98.38 97 THR A O 1
ATOM 694 N N . PRO A 1 98 ? -1.108 3.000 13.032 1.00 98.56 98 PRO A N 1
ATOM 695 C CA . PRO A 1 98 ? -2.089 3.804 13.762 1.00 98.56 98 PRO A CA 1
ATOM 696 C C . PRO A 1 98 ? -3.451 3.111 13.882 1.00 98.56 98 PRO A C 1
ATOM 698 O O . PRO A 1 98 ? -4.128 3.245 14.904 1.00 98.56 98 PRO A O 1
ATOM 701 N N . LEU A 1 99 ? -3.850 2.347 12.858 1.00 98.62 99 LEU A N 1
ATOM 702 C CA . LEU A 1 99 ? -5.091 1.577 12.879 1.00 98.62 99 LEU A CA 1
ATOM 703 C C . LEU A 1 99 ? -5.057 0.507 13.975 1.00 98.62 99 LEU A C 1
ATOM 705 O O . LEU A 1 99 ? -5.975 0.454 14.790 1.00 98.62 99 LEU A O 1
ATOM 709 N N . ASN A 1 100 ? -3.981 -0.279 14.046 1.00 98.50 100 ASN A N 1
ATOM 710 C CA . ASN A 1 100 ? -3.785 -1.273 15.102 1.00 98.50 100 ASN A CA 1
ATOM 711 C C . ASN A 1 100 ? -3.809 -0.620 16.486 1.00 98.50 100 ASN A C 1
ATOM 713 O O . ASN A 1 100 ? -4.540 -1.067 17.361 1.00 98.50 100 ASN A O 1
ATOM 717 N N . THR A 1 101 ? -3.118 0.512 16.644 1.00 98.44 101 THR A N 1
ATOM 718 C CA . THR A 1 101 ? -3.118 1.270 17.906 1.00 98.44 101 THR A CA 1
ATOM 719 C C . THR A 1 101 ? -4.532 1.714 18.305 1.00 98.44 101 THR A C 1
ATOM 721 O O . THR A 1 101 ? -4.907 1.663 19.476 1.00 98.44 101 THR A O 1
ATOM 724 N N . THR A 1 102 ? -5.346 2.137 17.333 1.00 98.69 102 THR A N 1
ATOM 725 C CA . THR A 1 102 ? -6.742 2.531 17.571 1.00 98.69 102 THR A CA 1
ATOM 726 C C . THR A 1 102 ? -7.595 1.333 17.981 1.00 98.69 102 THR A C 1
ATOM 728 O O . THR A 1 102 ? -8.398 1.443 18.907 1.00 98.69 102 THR A O 1
ATOM 731 N N . ILE A 1 103 ? -7.415 0.186 17.323 1.00 98.56 103 ILE A N 1
ATOM 732 C CA . ILE A 1 103 ? -8.109 -1.059 17.665 1.00 98.56 103 ILE A CA 1
ATOM 733 C C . ILE A 1 103 ? -7.751 -1.485 19.091 1.00 98.56 103 ILE A C 1
ATOM 735 O O . ILE A 1 103 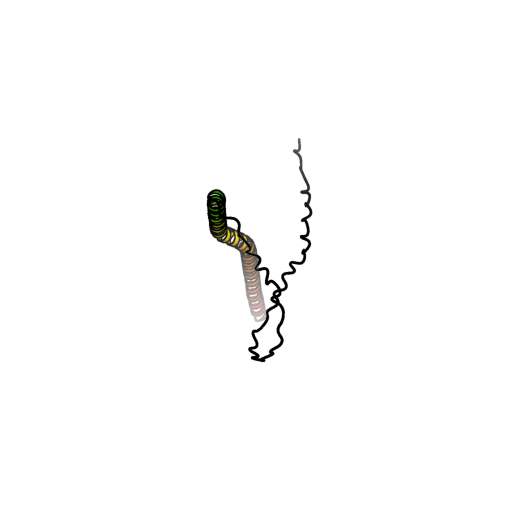? -8.657 -1.719 19.888 1.00 98.56 103 ILE A O 1
ATOM 739 N N . ASP A 1 104 ? -6.467 -1.496 19.448 1.00 98.62 104 ASP A N 1
ATOM 740 C CA . ASP A 1 104 ? -6.005 -1.859 20.791 1.00 98.62 104 ASP A CA 1
ATOM 741 C C . ASP A 1 104 ? -6.602 -0.937 21.864 1.00 98.62 104 ASP A C 1
ATOM 743 O O . ASP A 1 104 ? -7.087 -1.396 22.902 1.00 98.62 104 ASP A O 1
ATOM 747 N N . ALA A 1 105 ? -6.656 0.371 21.592 1.00 98.50 105 ALA A N 1
ATOM 748 C CA . ALA A 1 105 ? -7.289 1.336 22.484 1.00 98.50 105 ALA A CA 1
ATOM 749 C C . ALA A 1 105 ? -8.798 1.080 22.649 1.00 98.50 105 ALA A C 1
ATOM 751 O O . ALA A 1 105 ? -9.337 1.217 23.750 1.00 98.50 105 ALA A O 1
ATOM 752 N N . LEU A 1 106 ? -9.500 0.700 21.577 1.00 98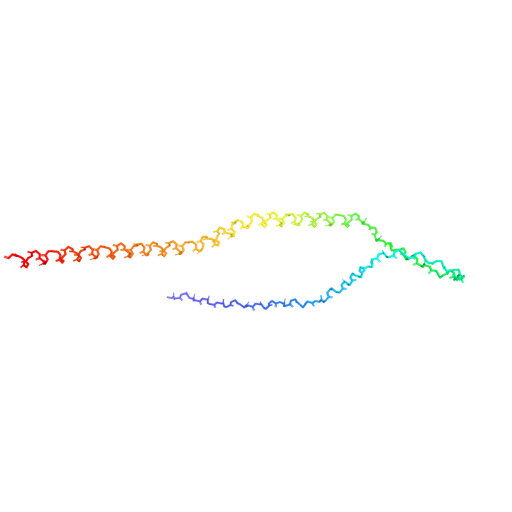.75 106 LEU A N 1
ATOM 753 C CA . LEU A 1 106 ? -10.920 0.349 21.641 1.00 98.75 106 LEU A CA 1
ATOM 754 C C . LEU A 1 106 ? -11.148 -0.943 22.428 1.00 98.75 106 LEU A C 1
ATOM 756 O O . LEU A 1 106 ? -12.037 -0.971 23.279 1.00 98.75 106 LEU A O 1
ATOM 760 N N . VAL A 1 107 ? -10.329 -1.972 22.204 1.00 98.69 107 VAL A N 1
ATOM 761 C CA . VAL A 1 107 ? -10.375 -3.236 22.955 1.00 98.69 107 VAL A CA 1
ATOM 762 C C . VAL A 1 107 ? -10.192 -2.973 24.449 1.00 98.69 107 VAL A C 1
ATOM 764 O O . VAL A 1 107 ? -11.000 -3.430 25.257 1.00 98.69 107 VAL A O 1
ATOM 767 N N . ALA A 1 108 ? -9.198 -2.162 24.822 1.00 98.44 108 ALA A N 1
ATOM 768 C CA . ALA A 1 108 ? -8.974 -1.781 26.213 1.00 98.44 108 ALA A CA 1
ATOM 769 C C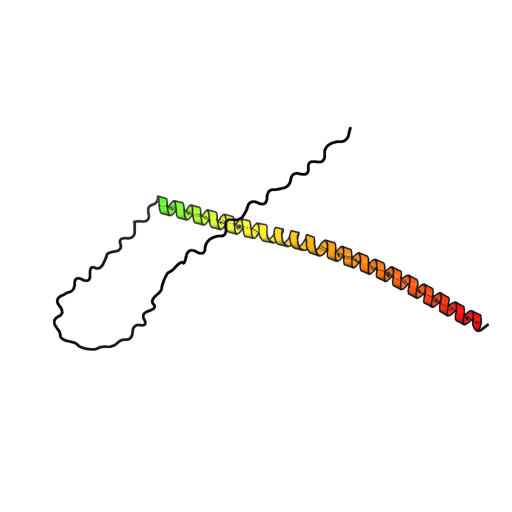 . ALA A 1 108 ? -10.186 -1.051 26.819 1.00 98.44 108 ALA A C 1
ATOM 771 O O . ALA A 1 108 ? -10.581 -1.329 27.950 1.00 98.44 108 ALA A O 1
ATOM 772 N N . ARG A 1 109 ? -10.821 -0.145 26.066 1.00 98.31 109 ARG A N 1
ATOM 773 C CA . ARG A 1 109 ? -12.026 0.561 26.528 1.00 98.31 109 ARG A CA 1
ATOM 774 C C . ARG A 1 109 ? -13.215 -0.376 26.720 1.00 98.31 109 ARG A C 1
ATOM 776 O O . ARG A 1 109 ? -13.918 -0.235 27.715 1.00 98.31 109 ARG A O 1
ATOM 783 N N . ILE A 1 110 ? -13.442 -1.314 25.801 1.00 98.19 110 ILE A N 1
ATOM 784 C CA . ILE A 1 110 ? -14.530 -2.299 25.906 1.00 98.19 110 ILE A CA 1
ATOM 785 C C . ILE A 1 110 ? -14.344 -3.158 27.158 1.00 98.19 110 ILE A C 1
ATOM 787 O O . ILE A 1 110 ? -15.272 -3.258 27.955 1.00 98.19 110 ILE A O 1
ATOM 791 N N . ALA A 1 111 ? -13.132 -3.667 27.395 1.00 98.25 111 ALA A N 1
ATOM 792 C CA . ALA A 1 111 ? -12.819 -4.450 28.592 1.00 98.25 111 ALA A CA 1
ATOM 793 C C . ALA A 1 111 ? -13.130 -3.688 29.897 1.00 98.25 111 ALA A C 1
ATOM 795 O O . ALA A 1 111 ? -13.656 -4.259 30.852 1.00 98.25 111 ALA A O 1
ATOM 796 N N . VAL A 1 112 ? -12.861 -2.377 29.932 1.00 98.25 112 VAL A N 1
ATOM 797 C CA . VAL A 1 112 ? -13.216 -1.520 31.074 1.00 98.25 112 VAL A CA 1
ATOM 798 C C . VAL A 1 112 ? -14.737 -1.403 31.245 1.00 98.25 112 VAL A C 1
ATOM 800 O O . VAL A 1 112 ? -15.231 -1.499 32.368 1.00 98.25 112 VAL A O 1
ATOM 803 N N . TYR A 1 113 ? -15.498 -1.224 30.162 1.00 97.88 113 TYR A N 1
ATOM 804 C CA . TYR A 1 113 ? -16.962 -1.146 30.239 1.00 97.88 113 TYR A CA 1
ATOM 805 C C . TYR A 1 113 ? -17.605 -2.462 30.687 1.00 97.88 113 TYR A C 1
ATOM 807 O O . TYR A 1 113 ? -18.493 -2.435 31.538 1.00 97.88 113 TYR A O 1
ATOM 815 N N . GLU A 1 114 ? -17.139 -3.599 30.173 1.00 97.44 114 GLU A N 1
ATOM 816 C CA . GLU A 1 114 ? -17.625 -4.925 30.576 1.00 97.44 114 GLU A CA 1
ATOM 817 C C . GLU A 1 114 ? -17.403 -5.178 32.072 1.00 97.44 114 GLU A C 1
ATOM 819 O O . GLU A 1 114 ? -18.287 -5.692 32.761 1.00 97.44 114 GLU A O 1
ATOM 824 N N . TYR A 1 115 ? -16.252 -4.753 32.601 1.00 97.81 115 TYR A N 1
ATOM 825 C CA . TYR A 1 115 ? -15.967 -4.823 34.031 1.00 97.81 115 TYR A CA 1
ATOM 826 C C . TYR A 1 115 ? -16.983 -4.020 34.856 1.00 97.81 115 TYR A C 1
ATOM 828 O O . TYR A 1 115 ? -17.599 -4.557 35.779 1.00 97.81 115 TYR A O 1
ATOM 836 N N . TYR A 1 116 ? -17.217 -2.752 34.503 1.00 97.81 116 TYR A N 1
ATOM 837 C CA . TYR A 1 116 ? -18.191 -1.920 35.215 1.00 97.81 116 TYR A CA 1
ATOM 838 C C . TYR A 1 116 ? -19.617 -2.465 35.111 1.00 97.81 116 TYR A C 1
ATOM 840 O O . TYR A 1 116 ? -20.363 -2.430 36.094 1.00 97.81 116 TYR A O 1
ATOM 848 N N . GLN A 1 117 ? -19.994 -3.012 33.958 1.00 96.81 117 GLN A N 1
ATOM 849 C CA . GLN A 1 117 ? -21.305 -3.618 33.778 1.00 96.81 117 GLN A CA 1
ATOM 850 C C . GLN A 1 117 ? -21.496 -4.820 34.713 1.00 96.81 117 GLN A C 1
ATOM 852 O O . GLN A 1 117 ? -22.469 -4.840 35.466 1.00 96.81 117 GLN A O 1
ATOM 857 N N . ARG A 1 118 ? -20.534 -5.754 34.759 1.00 96.12 118 ARG A N 1
ATOM 858 C CA . ARG A 1 118 ? -20.596 -6.909 35.671 1.00 96.12 118 ARG A CA 1
ATOM 859 C C . ARG A 1 118 ? -20.695 -6.476 37.133 1.00 96.12 118 ARG A C 1
ATOM 861 O O . ARG A 1 118 ? -21.538 -6.983 37.864 1.00 96.12 118 ARG A O 1
ATOM 868 N N . THR A 1 119 ? -19.888 -5.499 37.555 1.00 96.06 119 THR A N 1
ATOM 869 C CA . THR A 1 119 ? -19.963 -4.999 38.941 1.00 96.06 119 THR A CA 1
ATOM 870 C C . THR A 1 119 ? -21.332 -4.387 39.264 1.00 96.06 119 THR A C 1
ATOM 872 O O . THR A 1 119 ? -21.839 -4.544 40.372 1.00 96.06 119 THR A O 1
ATOM 875 N N . THR A 1 120 ? -21.978 -3.738 38.291 1.00 97.25 120 THR A N 1
ATOM 876 C CA . THR A 1 120 ? -23.324 -3.171 38.459 1.00 97.25 120 THR A CA 1
ATOM 877 C C . THR A 1 120 ? -24.386 -4.272 38.569 1.00 97.25 120 THR A C 1
ATOM 879 O O . THR A 1 120 ? -25.287 -4.184 39.407 1.00 97.25 120 THR A O 1
ATOM 882 N N . GLU A 1 121 ? -24.275 -5.332 37.768 1.00 96.38 121 GLU A N 1
ATOM 883 C CA . GLU A 1 121 ? -25.153 -6.509 37.827 1.00 96.38 121 GLU A CA 1
ATOM 884 C C . GLU A 1 121 ? -25.044 -7.236 39.182 1.00 96.38 121 GLU A C 1
ATOM 886 O O . GLU A 1 121 ? -26.059 -7.578 39.792 1.00 96.38 121 GLU A O 1
ATOM 891 N N . GLU A 1 122 ? -23.834 -7.391 39.725 1.00 95.69 122 GLU A N 1
ATOM 892 C CA . GLU A 1 122 ? -23.614 -7.988 41.051 1.00 95.69 122 GLU A CA 1
ATOM 893 C C . GLU A 1 122 ? -24.215 -7.132 42.179 1.00 95.69 122 GLU A C 1
ATOM 895 O O . GLU A 1 122 ? -24.929 -7.646 43.044 1.00 95.69 122 GLU A O 1
ATOM 900 N N . VAL A 1 123 ? -23.996 -5.811 42.149 1.00 95.69 123 VAL A N 1
ATOM 901 C CA . VAL A 1 123 ? -24.541 -4.876 43.151 1.00 95.69 123 VAL A CA 1
ATOM 902 C C . VAL A 1 123 ? -26.070 -4.836 43.111 1.00 95.69 123 VAL A C 1
ATOM 904 O O . VAL A 1 123 ? -26.718 -4.814 44.159 1.00 95.69 123 VAL A O 1
ATOM 907 N N . THR A 1 124 ? -26.669 -4.831 41.918 1.00 97.06 124 THR A N 1
ATOM 908 C CA . THR A 1 124 ? -28.134 -4.847 41.772 1.00 97.06 124 THR A CA 1
ATOM 909 C C . THR A 1 124 ? -28.737 -6.159 42.260 1.00 97.06 124 THR A C 1
ATOM 911 O O . THR A 1 124 ? -29.726 -6.121 42.993 1.00 97.06 124 THR A O 1
ATOM 914 N N . THR A 1 125 ? -28.108 -7.294 41.947 1.00 97.69 125 THR A N 1
ATOM 915 C CA . THR A 1 125 ? -28.516 -8.619 42.439 1.00 97.69 125 THR A CA 1
ATOM 916 C C . THR A 1 125 ? -28.468 -8.686 43.967 1.00 97.69 125 THR A C 1
ATOM 918 O O . THR A 1 125 ? -29.451 -9.069 44.600 1.00 97.69 125 THR A O 1
ATOM 921 N N . LEU A 1 126 ? -27.369 -8.233 44.581 1.00 96.94 126 LEU A N 1
ATOM 922 C CA . LEU A 1 126 ? -27.231 -8.179 46.039 1.00 96.94 126 LEU A CA 1
ATOM 923 C C . LEU A 1 126 ? -28.294 -7.275 46.682 1.00 96.94 126 LEU A C 1
ATOM 925 O O . LEU A 1 126 ? -28.862 -7.624 47.716 1.00 96.94 126 LEU A O 1
ATOM 929 N N . LYS A 1 127 ? -28.597 -6.127 46.061 1.00 96.88 127 LYS A N 1
ATOM 930 C CA . LYS A 1 127 ? -29.629 -5.204 46.553 1.00 96.88 127 LYS A CA 1
ATOM 931 C C . LYS A 1 127 ? -31.014 -5.852 46.579 1.00 96.88 127 LYS A C 1
ATOM 933 O O . LYS A 1 127 ? -31.753 -5.626 47.530 1.00 96.88 127 LYS A O 1
ATOM 938 N N . ILE A 1 128 ? -31.365 -6.628 45.550 1.00 97.75 128 ILE A N 1
ATOM 939 C CA . ILE A 1 128 ? -32.645 -7.349 45.489 1.00 97.75 128 ILE A CA 1
ATOM 940 C C . ILE A 1 128 ? -32.721 -8.383 46.619 1.00 97.75 128 ILE A C 1
ATOM 942 O O . ILE A 1 128 ? -33.688 -8.370 47.372 1.00 97.75 128 ILE A O 1
ATOM 946 N N . ALA A 1 129 ? -31.673 -9.190 46.808 1.00 97.44 129 ALA A N 1
ATOM 947 C CA . ALA A 1 129 ? -31.636 -10.218 47.853 1.00 97.44 129 ALA A CA 1
ATOM 948 C C . ALA A 1 129 ? -31.790 -9.653 49.279 1.00 97.44 129 ALA A C 1
ATOM 950 O O . ALA A 1 129 ? -32.394 -10.294 50.131 1.00 97.44 129 ALA A O 1
ATOM 951 N N . ILE A 1 1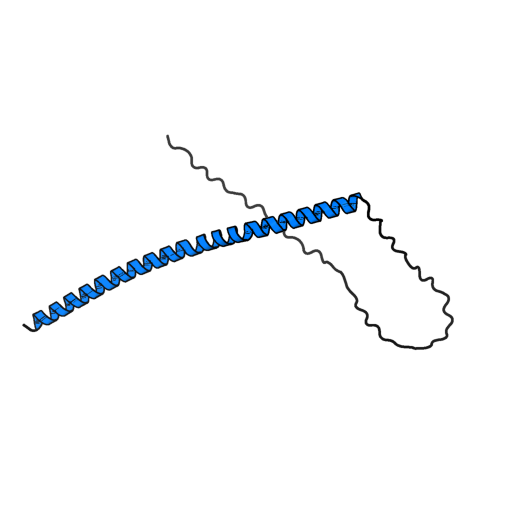30 ? -31.273 -8.447 49.547 1.00 97.25 130 ILE A N 1
ATOM 952 C CA . ILE A 1 130 ? -31.429 -7.779 50.852 1.00 97.25 130 ILE A CA 1
ATOM 953 C C . ILE A 1 130 ? -32.875 -7.332 51.098 1.00 97.25 130 ILE A C 1
ATOM 955 O O . ILE A 1 130 ? -33.326 -7.361 52.235 1.00 97.25 130 ILE A O 1
ATOM 959 N N . VAL A 1 131 ? -33.595 -6.895 50.060 1.00 97.88 131 VAL A N 1
ATOM 960 C CA . VAL A 1 131 ? -34.994 -6.440 50.186 1.00 97.88 131 VAL A CA 1
ATOM 961 C C . VAL A 1 131 ? -35.958 -7.610 50.423 1.00 97.88 131 VAL A C 1
ATOM 963 O O . VAL A 1 131 ? -37.047 -7.398 50.949 1.00 97.88 131 VAL A O 1
ATOM 966 N N . GLU A 1 132 ? -35.573 -8.831 50.045 1.00 95.44 132 GLU A N 1
ATOM 967 C CA . GLU A 1 132 ? -36.368 -10.048 50.261 1.00 95.44 132 GLU A CA 1
ATOM 968 C C . GLU A 1 132 ? -36.212 -10.671 51.665 1.00 95.44 132 GLU A C 1
ATOM 970 O O . GLU A 1 132 ? -36.959 -11.597 51.989 1.00 95.44 132 GLU A O 1
ATOM 975 N N . LEU A 1 133 ? -35.275 -10.183 52.491 1.00 90.88 133 LEU A N 1
ATOM 976 C CA . LEU A 1 133 ? -35.075 -10.603 53.890 1.00 90.88 133 LEU A CA 1
ATOM 977 C C . LEU A 1 133 ? -35.957 -9.809 54.863 1.00 90.88 133 LEU A C 1
ATOM 979 O O . LEU A 1 133 ? -36.486 -10.446 55.803 1.00 90.88 133 LEU A O 1
#

Foldseek 3Di:
DDDDDDDDDDDDDDDDDDDPDDPDPDPPDDDDDDDDDDDPDDDDPPDPPPPPPDDDDCDPVNVVVVVVVVVVVVVVVVVCVVCVVVVVVVVCCVVVVVVVVVVVVVVVVVVVVVVVVVVVVVVVVVVVVVVVD